Protein AF-A0A2G6B9T0-F1 (afdb_monomer_lite)

Sequence (71 aa):
MFKLAIENTDALRPASEVMDIQRLGVMRSTSLSFLRILIRKMMREAWEIEQTTFDIDDEGYGEALYSITTP

Secondary structure (DSSP, 8-state):
---------S-PPPHHHH--HHHHHH----HHHHHHHHHHHHHHTT-EEEEEEEEE-TTS-EEEEEEEE--

Foldseek 3Di:
DDDDDPPPPDDDDDCVVVVDPVVVVVPPPDPVVVVVVVVVQCVVQVKDKDFPDDDADPVGDDDTDIDIDGD

Radius of gyration: 22.41 Å; chains: 1; bounding box: 41×41×62 Å

Structure (mmCIF, N/CA/C/O backbone):
data_AF-A0A2G6B9T0-F1
#
_entry.id   AF-A0A2G6B9T0-F1
#
loop_
_atom_site.group_PDB
_atom_site.id
_atom_site.type_symbol
_atom_site.label_atom_id
_atom_site.label_alt_id
_atom_site.label_comp_id
_atom_site.label_asym_id
_atom_site.label_entity_id
_atom_site.label_seq_id
_atom_site.pdbx_PDB_ins_code
_atom_site.Cartn_x
_atom_site.Cartn_y
_atom_site.Cartn_z
_atom_site.occupancy
_atom_site.B_iso_or_equiv
_atom_site.auth_seq_id
_atom_site.auth_comp_id
_atom_site.auth_asym_id
_atom_site.auth_atom_id
_atom_site.pdbx_PDB_model_num
ATOM 1 N N . MET A 1 1 ? 2.163 15.100 43.465 1.00 32.28 1 MET A N 1
ATOM 2 C CA . MET A 1 1 ? 1.351 16.245 43.001 1.00 32.28 1 MET A CA 1
ATOM 3 C C . MET A 1 1 ? 1.994 16.792 41.723 1.00 32.28 1 MET A C 1
ATOM 5 O O . MET A 1 1 ? 3.114 17.258 41.802 1.00 32.28 1 MET A O 1
ATOM 9 N N . PHE A 1 2 ? 1.334 16.585 40.573 1.00 37.88 2 PHE A N 1
ATOM 10 C CA . PHE A 1 2 ? 1.436 17.253 39.250 1.00 37.88 2 PHE A CA 1
ATOM 11 C C . PHE A 1 2 ? 2.779 17.770 38.641 1.00 37.88 2 PHE A C 1
ATOM 13 O O . PHE A 1 2 ? 3.249 18.834 39.007 1.00 37.88 2 PHE A O 1
ATOM 20 N N . LYS A 1 3 ? 3.262 17.037 37.609 1.00 44.03 3 LYS A N 1
ATOM 21 C CA . LYS A 1 3 ? 3.425 17.329 36.142 1.00 44.03 3 LYS A CA 1
ATOM 22 C C . LYS A 1 3 ? 4.283 18.500 35.555 1.00 44.03 3 LYS A C 1
ATOM 24 O O . LYS A 1 3 ? 4.249 19.614 36.049 1.00 44.03 3 LYS A O 1
ATOM 29 N N . LEU A 1 4 ? 4.800 18.197 34.334 1.00 45.03 4 LEU A N 1
ATOM 30 C CA . LEU A 1 4 ? 5.448 18.963 33.221 1.00 45.03 4 LEU A CA 1
ATOM 31 C C . LEU A 1 4 ? 6.982 19.135 33.314 1.00 45.03 4 LEU A C 1
ATOM 33 O O . LEU A 1 4 ? 7.467 19.497 34.367 1.00 45.03 4 LEU A O 1
ATOM 37 N N . ALA A 1 5 ? 7.822 18.919 32.291 1.00 39.84 5 ALA A N 1
ATOM 38 C CA . ALA A 1 5 ? 7.692 18.598 30.862 1.00 39.84 5 ALA A CA 1
ATOM 39 C C . ALA A 1 5 ? 8.856 17.660 30.446 1.00 39.84 5 ALA A C 1
ATOM 41 O O . ALA A 1 5 ? 9.849 17.572 31.161 1.00 39.84 5 ALA A O 1
ATOM 42 N N . ILE A 1 6 ? 8.752 16.938 29.321 1.00 47.56 6 ILE A N 1
ATOM 43 C CA . ILE A 1 6 ? 9.890 16.1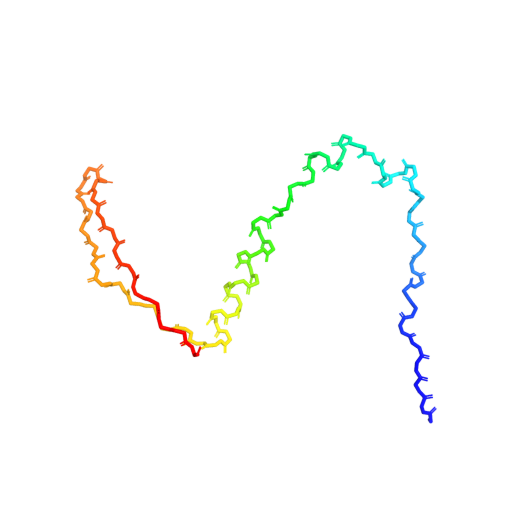55 28.799 1.00 47.56 6 ILE A CA 1
ATOM 44 C C . ILE A 1 6 ? 10.871 17.142 28.155 1.00 47.56 6 ILE A C 1
ATOM 46 O O . ILE A 1 6 ? 10.786 17.425 26.962 1.00 47.56 6 ILE A O 1
ATOM 50 N N . GLU A 1 7 ? 11.767 17.703 28.962 1.00 53.34 7 GLU A N 1
ATOM 51 C CA . GLU A 1 7 ? 13.010 18.294 28.477 1.00 53.34 7 GLU A CA 1
ATOM 52 C C . GLU A 1 7 ? 13.924 17.141 28.056 1.00 53.34 7 GLU A C 1
ATOM 54 O O . GLU A 1 7 ? 14.317 16.305 28.867 1.00 53.34 7 GLU A O 1
ATOM 59 N N . ASN A 1 8 ? 14.199 17.038 26.758 1.00 56.09 8 ASN A N 1
ATOM 60 C CA . ASN A 1 8 ? 15.135 16.052 26.240 1.00 56.09 8 ASN A CA 1
ATOM 61 C C . ASN A 1 8 ? 16.555 16.609 26.431 1.00 56.09 8 ASN A C 1
ATOM 63 O O . ASN A 1 8 ? 17.058 17.342 25.584 1.00 56.09 8 ASN A O 1
ATOM 67 N N . THR A 1 9 ? 17.150 16.335 27.593 1.00 52.34 9 THR A N 1
ATOM 68 C CA . THR A 1 9 ? 18.453 16.853 28.054 1.00 52.34 9 THR A CA 1
ATOM 69 C C . THR A 1 9 ? 19.650 16.060 27.506 1.00 52.34 9 THR A C 1
ATOM 71 O O . THR A 1 9 ? 20.692 15.991 28.153 1.00 52.34 9 THR A O 1
ATOM 74 N N . ASP A 1 10 ? 19.537 15.452 26.324 1.00 62.91 10 ASP A N 1
ATOM 75 C CA . ASP A 1 10 ? 20.715 14.962 25.603 1.00 62.91 10 ASP A CA 1
ATOM 76 C C . ASP A 1 10 ? 21.305 16.132 24.813 1.00 62.91 10 ASP A C 1
ATOM 78 O O . ASP A 1 10 ? 20.623 16.745 23.988 1.00 62.91 10 ASP A O 1
ATOM 82 N N . ALA A 1 11 ? 22.562 16.479 25.099 1.00 72.94 11 ALA A N 1
ATOM 83 C CA . ALA A 1 11 ? 23.255 17.597 24.470 1.00 72.94 11 ALA A CA 1
ATOM 84 C C . ALA A 1 11 ? 23.106 17.533 22.941 1.00 72.94 11 ALA A C 1
ATOM 86 O O . ALA A 1 11 ? 23.591 16.607 22.285 1.00 72.94 11 ALA A O 1
ATOM 87 N N . LEU A 1 12 ? 22.413 18.519 22.367 1.00 74.56 12 LEU A N 1
ATOM 88 C CA . LEU A 1 12 ? 22.277 18.631 20.921 1.00 74.56 12 LEU A CA 1
ATOM 89 C C . LEU A 1 12 ? 23.673 18.757 20.300 1.00 74.56 12 LEU A C 1
ATOM 91 O O . LEU A 1 12 ? 24.494 19.561 20.747 1.00 74.56 12 LEU A O 1
ATOM 95 N N . ARG A 1 13 ? 23.937 17.970 19.253 1.00 80.50 13 ARG A N 1
ATOM 96 C CA . ARG A 1 13 ? 25.174 18.086 18.473 1.00 80.50 13 ARG A CA 1
ATOM 97 C C . ARG A 1 13 ? 25.263 19.473 17.822 1.00 80.50 13 ARG A C 1
ATOM 99 O O . ARG A 1 13 ? 24.233 19.995 17.384 1.00 80.50 13 ARG A O 1
ATOM 106 N N . PRO A 1 14 ? 26.462 20.077 17.743 1.00 81.88 14 PRO A N 1
ATOM 107 C CA . PRO A 1 14 ? 26.639 21.408 17.177 1.00 81.88 14 PRO A CA 1
ATOM 108 C C . PRO A 1 14 ? 26.168 21.472 15.719 1.00 81.88 14 PRO A C 1
ATOM 110 O O . PRO A 1 14 ? 26.324 20.522 14.952 1.00 81.88 14 PRO A O 1
ATOM 113 N N . ALA A 1 15 ? 25.621 22.625 15.319 1.00 76.50 15 ALA A N 1
ATOM 114 C CA . ALA A 1 15 ? 25.077 22.838 13.975 1.00 76.50 15 ALA A CA 1
ATOM 115 C C . ALA A 1 15 ? 26.104 22.554 12.868 1.00 76.50 15 ALA A C 1
ATOM 117 O O . ALA A 1 15 ? 25.745 22.001 11.837 1.00 76.50 15 ALA A O 1
ATOM 118 N N . SER A 1 16 ? 27.382 22.860 13.103 1.00 78.81 16 SER A N 1
ATOM 119 C CA . SER A 1 16 ? 28.481 22.556 12.178 1.00 78.81 16 SER A CA 1
ATOM 120 C C . SER A 1 16 ? 28.668 21.060 11.905 1.00 78.81 16 SER A C 1
ATOM 122 O O . SER A 1 16 ? 29.205 20.700 10.865 1.00 78.81 16 SER A O 1
ATOM 124 N N . GLU A 1 17 ? 28.228 20.187 12.813 1.00 76.44 17 GLU A N 1
ATOM 125 C CA . GLU A 1 17 ? 28.297 18.735 12.650 1.00 76.44 17 GLU A CA 1
ATOM 126 C C . GLU A 1 17 ? 27.074 18.190 11.897 1.00 76.44 17 GLU A C 1
ATOM 128 O O . GLU A 1 17 ? 27.198 17.241 11.123 1.00 76.44 17 GLU A O 1
ATOM 133 N N . VAL A 1 18 ? 25.885 18.767 12.111 1.00 74.81 18 VAL A N 1
ATOM 134 C CA . VAL A 1 18 ? 24.610 18.234 11.586 1.00 74.81 18 VAL A CA 1
ATOM 135 C C . VAL A 1 18 ? 24.087 18.947 10.332 1.00 74.81 18 VAL A C 1
ATOM 137 O O . VAL A 1 18 ? 23.362 18.328 9.557 1.00 74.81 18 VAL A O 1
ATOM 140 N N . MET A 1 19 ? 24.468 20.206 10.092 1.00 78.94 19 MET A N 1
ATOM 141 C CA . MET A 1 19 ? 23.992 21.050 8.980 1.00 78.94 19 MET A CA 1
ATOM 142 C C . MET A 1 19 ? 24.944 21.031 7.774 1.00 78.94 19 MET A C 1
ATOM 144 O O . MET A 1 19 ? 25.278 22.073 7.212 1.00 78.94 19 MET A O 1
ATOM 148 N N . ASP A 1 20 ? 25.391 19.845 7.366 1.00 81.19 20 ASP A N 1
ATOM 149 C CA . ASP A 1 20 ? 26.196 19.669 6.154 1.00 81.19 20 ASP A CA 1
ATOM 150 C C . ASP A 1 20 ? 25.285 19.428 4.937 1.00 81.19 20 ASP A C 1
ATOM 152 O O . ASP A 1 20 ? 24.524 18.457 4.891 1.00 81.19 20 ASP A O 1
ATOM 156 N N . ILE A 1 21 ? 25.384 20.306 3.934 1.00 72.62 21 ILE A N 1
ATOM 157 C CA . ILE A 1 21 ? 24.600 20.263 2.689 1.00 72.62 21 ILE A CA 1
ATOM 158 C C . ILE A 1 21 ? 24.791 18.932 1.950 1.00 72.62 21 ILE A C 1
ATOM 160 O O . ILE A 1 21 ? 23.826 18.394 1.404 1.00 72.62 21 ILE A O 1
ATOM 164 N N . GLN A 1 22 ? 26.000 18.361 1.965 1.00 75.00 22 GLN A N 1
ATOM 165 C CA . GLN A 1 22 ? 26.259 17.070 1.328 1.00 75.00 22 GLN A CA 1
ATOM 166 C C . GLN A 1 22 ? 25.523 15.939 2.055 1.00 75.00 22 GLN A C 1
ATOM 168 O O . GLN A 1 22 ? 24.940 15.070 1.413 1.00 75.00 22 GLN A O 1
ATOM 173 N N . ARG A 1 23 ? 25.453 15.977 3.393 1.00 67.00 23 ARG A N 1
ATOM 174 C CA . ARG A 1 23 ? 24.688 14.999 4.188 1.00 67.00 23 ARG A CA 1
ATOM 175 C C . ARG A 1 23 ? 23.182 15.164 4.007 1.00 67.00 23 ARG A C 1
ATOM 177 O O . ARG A 1 23 ? 22.482 14.164 3.881 1.00 67.00 23 ARG A O 1
ATOM 184 N N . LEU A 1 24 ? 22.692 16.403 3.962 1.00 69.44 24 LEU A N 1
ATOM 185 C CA . LEU A 1 24 ? 21.276 16.719 3.754 1.00 69.44 24 LEU A CA 1
ATOM 186 C C . LEU A 1 24 ? 20.787 16.285 2.365 1.00 69.44 24 LEU A C 1
ATOM 188 O O . LEU A 1 24 ? 19.691 15.742 2.254 1.00 69.44 24 LEU A O 1
ATOM 192 N N . GLY A 1 25 ? 21.610 16.442 1.324 1.00 66.69 25 GLY A N 1
ATOM 193 C CA . GLY A 1 25 ? 21.291 15.983 -0.034 1.00 66.69 25 GLY A CA 1
ATOM 194 C C . GLY A 1 25 ? 21.277 14.457 -0.194 1.00 66.69 25 GLY A C 1
ATOM 195 O O . GLY A 1 25 ? 20.571 13.932 -1.052 1.00 66.69 25 GLY A O 1
ATOM 196 N N . VAL A 1 26 ? 22.015 13.732 0.655 1.00 63.53 26 VAL A N 1
ATOM 197 C CA . VAL A 1 26 ? 22.048 12.256 0.695 1.00 63.53 26 VAL A CA 1
ATOM 198 C C . VAL A 1 26 ? 21.018 11.697 1.689 1.00 63.53 26 VAL A C 1
ATOM 200 O O . VAL A 1 26 ? 20.757 10.490 1.717 1.00 63.53 26 VAL A O 1
ATOM 203 N N . MET A 1 27 ? 20.374 12.562 2.482 1.00 58.16 27 MET A N 1
ATOM 204 C CA . MET A 1 27 ? 19.330 12.183 3.425 1.00 58.16 27 MET A CA 1
ATOM 205 C C . MET A 1 27 ? 18.057 11.812 2.662 1.00 58.16 27 MET A C 1
ATOM 207 O O . MET A 1 27 ? 17.149 12.607 2.438 1.00 58.16 27 MET A O 1
ATOM 211 N N . ARG A 1 28 ? 17.995 10.552 2.243 1.00 61.19 28 ARG A N 1
ATOM 212 C CA . ARG A 1 28 ? 16.804 9.952 1.651 1.00 61.19 28 ARG A CA 1
ATOM 213 C C . ARG A 1 28 ? 15.712 9.968 2.718 1.00 61.19 28 ARG A C 1
ATOM 215 O O . ARG A 1 28 ? 15.859 9.317 3.755 1.00 61.19 28 ARG A O 1
ATOM 222 N N . SER A 1 29 ? 14.608 10.669 2.468 1.00 56.41 29 SER A N 1
ATOM 223 C CA . SER A 1 29 ? 13.357 10.399 3.173 1.00 56.41 29 SER A CA 1
ATOM 224 C C . SER A 1 29 ? 13.070 8.910 2.980 1.00 56.41 29 SER A C 1
ATOM 226 O O . SER A 1 29 ? 12.848 8.425 1.873 1.00 56.41 29 SER A O 1
ATOM 228 N N . THR A 1 30 ? 13.257 8.119 4.032 1.00 58.91 30 THR A N 1
ATOM 229 C CA . THR A 1 30 ? 13.241 6.670 3.863 1.00 58.91 30 THR A CA 1
ATOM 230 C C . THR A 1 30 ? 11.817 6.225 3.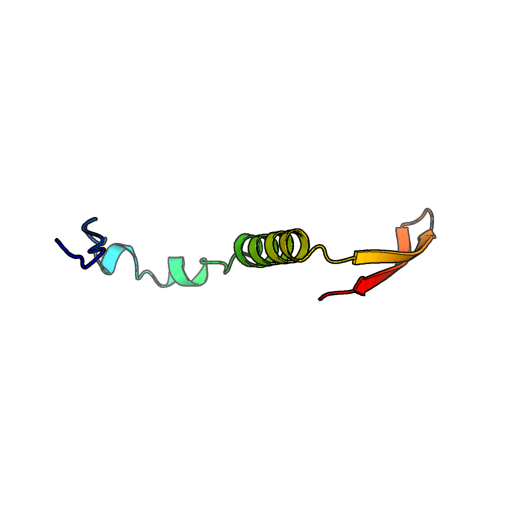549 1.00 58.91 30 THR A C 1
ATOM 232 O O . THR A 1 30 ? 10.916 6.374 4.377 1.00 58.91 30 THR A O 1
ATOM 235 N N . SER A 1 31 ? 11.627 5.567 2.401 1.00 60.09 31 SER A N 1
ATOM 236 C CA . SER A 1 31 ? 10.452 4.724 2.134 1.00 60.09 31 SER A CA 1
ATOM 237 C C . SER A 1 31 ? 10.207 3.745 3.288 1.00 60.09 31 SER A C 1
ATOM 239 O O . SER A 1 31 ? 9.075 3.371 3.553 1.00 60.09 31 SER A O 1
ATOM 241 N N . LEU A 1 32 ? 11.263 3.404 4.039 1.00 62.09 32 LEU A N 1
ATOM 242 C CA . LEU A 1 32 ? 11.219 2.602 5.256 1.00 62.09 32 LEU A CA 1
ATOM 243 C C . LEU A 1 32 ? 10.329 3.199 6.353 1.00 62.09 32 LEU A C 1
ATOM 245 O O . LEU A 1 32 ? 9.641 2.453 7.037 1.00 62.09 32 LEU A O 1
ATOM 249 N N . SER A 1 33 ? 10.317 4.520 6.545 1.00 74.44 33 SER A N 1
ATOM 250 C CA . SER A 1 33 ? 9.459 5.136 7.563 1.00 74.44 33 SER A CA 1
ATOM 251 C C . SER A 1 33 ? 8.012 5.198 7.092 1.00 74.44 33 SER A C 1
ATOM 253 O O . SER A 1 33 ? 7.116 4.809 7.839 1.00 74.44 33 SER A O 1
ATOM 255 N N . PHE A 1 34 ? 7.791 5.610 5.842 1.00 79.06 34 PHE A N 1
ATOM 256 C CA . PHE A 1 34 ? 6.456 5.712 5.260 1.00 79.06 34 PHE A CA 1
ATOM 257 C C . PHE A 1 34 ? 5.775 4.344 5.127 1.00 79.06 34 PHE A C 1
ATOM 259 O O . PHE A 1 34 ? 4.706 4.149 5.698 1.00 79.06 34 PHE A O 1
ATOM 266 N N . LEU A 1 35 ? 6.418 3.367 4.476 1.00 84.75 35 LEU A N 1
ATOM 267 C CA . LEU A 1 35 ? 5.871 2.016 4.316 1.00 84.75 35 LEU A CA 1
ATOM 268 C C . LEU A 1 35 ? 5.634 1.347 5.666 1.00 84.75 35 LEU A C 1
ATOM 270 O O . LEU A 1 35 ? 4.611 0.709 5.864 1.00 84.75 35 LEU A O 1
ATOM 274 N N . ARG A 1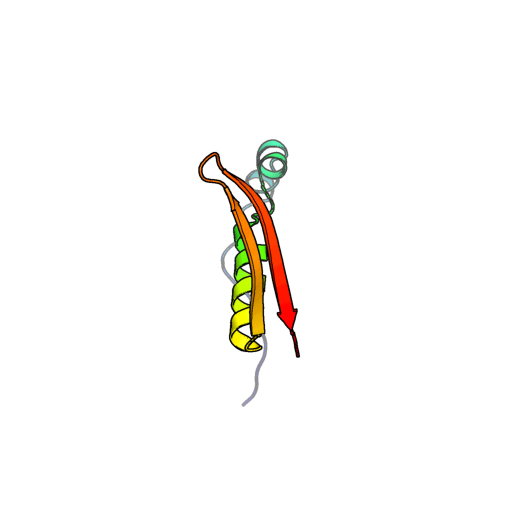 36 ? 6.527 1.537 6.640 1.00 86.69 36 ARG A N 1
ATOM 275 C CA . ARG A 1 36 ? 6.339 0.983 7.986 1.00 86.69 36 ARG A CA 1
ATOM 276 C C . ARG A 1 36 ? 5.158 1.617 8.716 1.00 86.69 36 ARG A C 1
ATOM 278 O O . ARG A 1 36 ? 4.449 0.916 9.433 1.00 86.69 36 ARG A O 1
ATOM 285 N N . ILE A 1 37 ? 4.957 2.929 8.583 1.00 91.06 37 ILE A N 1
ATOM 286 C CA . ILE A 1 37 ? 3.786 3.613 9.151 1.00 91.06 37 ILE A CA 1
ATOM 287 C C . ILE A 1 37 ? 2.514 3.117 8.466 1.00 91.06 37 ILE A C 1
ATOM 289 O O . ILE A 1 37 ? 1.564 2.772 9.169 1.00 91.06 37 ILE A O 1
ATOM 293 N N . LEU A 1 38 ? 2.531 3.027 7.135 1.00 91.06 38 LEU A N 1
ATOM 294 C CA . LEU A 1 38 ? 1.423 2.534 6.329 1.00 91.06 38 LEU A CA 1
ATOM 295 C C . LEU A 1 38 ? 1.067 1.099 6.723 1.00 91.06 38 LEU A C 1
ATOM 297 O O . LEU A 1 38 ? -0.030 0.885 7.211 1.00 91.06 38 LEU A O 1
ATOM 301 N N . ILE A 1 39 ? 2.004 0.150 6.661 1.00 92.00 39 ILE A N 1
ATOM 302 C CA . ILE A 1 39 ? 1.789 -1.257 7.047 1.00 92.00 39 ILE A CA 1
ATOM 303 C C . ILE A 1 39 ? 1.212 -1.365 8.455 1.00 92.00 39 ILE A C 1
ATOM 305 O O . ILE A 1 39 ? 0.215 -2.046 8.668 1.00 92.00 39 ILE A O 1
ATOM 309 N N . ARG A 1 40 ? 1.775 -0.641 9.428 1.00 94.06 40 ARG A N 1
ATOM 310 C CA . ARG A 1 40 ? 1.234 -0.666 10.792 1.00 94.06 40 ARG A CA 1
ATOM 311 C C . ARG A 1 40 ? -0.174 -0.079 10.878 1.00 94.06 40 ARG A C 1
ATOM 313 O O . ARG A 1 40 ? -0.932 -0.524 11.729 1.00 94.06 40 ARG A O 1
ATOM 320 N N . LYS A 1 41 ? -0.509 0.936 10.076 1.00 95.06 41 LYS A N 1
ATOM 321 C CA . LYS A 1 41 ? -1.873 1.476 9.984 1.00 95.06 41 LYS A CA 1
ATOM 322 C C . LYS A 1 41 ? -2.813 0.430 9.387 1.00 95.06 41 LYS A C 1
ATOM 324 O O . LYS A 1 41 ? -3.783 0.106 10.055 1.00 95.06 41 LYS A O 1
ATOM 329 N N . MET A 1 42 ? -2.457 -0.163 8.244 1.00 96.19 42 MET A N 1
ATOM 330 C CA . MET A 1 42 ? -3.233 -1.226 7.588 1.00 96.19 42 MET A CA 1
ATOM 331 C C . MET A 1 42 ? -3.532 -2.384 8.550 1.00 96.19 42 MET A C 1
ATOM 333 O O . MET A 1 42 ? -4.672 -2.816 8.663 1.00 96.19 42 MET A O 1
ATOM 337 N N . MET A 1 43 ? -2.528 -2.826 9.319 1.00 95.06 43 MET A N 1
ATOM 338 C CA . MET A 1 43 ? -2.694 -3.881 10.327 1.00 95.06 43 MET A CA 1
ATOM 339 C C . MET A 1 43 ? -3.586 -3.461 11.503 1.00 95.06 43 MET A C 1
ATOM 341 O O . MET A 1 43 ? -4.415 -4.247 11.945 1.00 95.06 43 MET A O 1
ATOM 345 N N . ARG A 1 44 ? -3.412 -2.244 12.044 1.00 97.56 44 ARG A N 1
ATOM 346 C CA . ARG A 1 44 ? -4.229 -1.752 13.172 1.00 97.56 44 ARG A CA 1
ATOM 347 C C . ARG A 1 44 ? -5.692 -1.557 12.791 1.00 97.56 44 ARG A C 1
ATOM 349 O O . ARG A 1 44 ? -6.560 -1.748 13.630 1.00 97.56 44 ARG A O 1
ATOM 356 N N . GLU A 1 45 ? -5.930 -1.129 11.562 1.00 97.88 45 GLU A N 1
ATOM 357 C CA . GLU A 1 45 ? -7.260 -0.869 11.014 1.00 97.88 45 GLU A CA 1
ATOM 358 C C . GLU A 1 45 ? -7.867 -2.098 10.340 1.00 97.88 45 GLU A C 1
ATOM 360 O O . GLU A 1 45 ? -8.949 -1.988 9.782 1.00 97.88 45 GLU A O 1
ATOM 365 N N . ALA A 1 46 ? -7.183 -3.246 10.402 1.00 96.50 46 ALA A N 1
ATOM 366 C CA . ALA A 1 46 ? -7.630 -4.506 9.820 1.00 96.50 46 ALA A CA 1
ATOM 367 C C . ALA A 1 46 ? -8.128 -4.337 8.374 1.00 96.50 46 ALA A C 1
ATOM 369 O O . ALA A 1 46 ? -9.215 -4.793 8.034 1.00 96.50 46 ALA A O 1
ATOM 370 N N . TRP A 1 47 ? -7.341 -3.644 7.542 1.00 97.88 47 TRP A N 1
ATOM 371 C CA . TRP A 1 47 ? -7.690 -3.450 6.135 1.00 97.88 47 TRP A CA 1
ATOM 372 C C . TRP A 1 47 ? -7.870 -4.803 5.452 1.00 97.88 47 TRP A C 1
ATOM 374 O O . TRP A 1 47 ? -7.019 -5.688 5.582 1.00 97.88 47 TRP A O 1
ATOM 384 N N . GLU A 1 48 ? -8.953 -4.935 4.696 1.00 97.00 48 GLU A N 1
ATOM 385 C CA . GLU A 1 48 ? -9.203 -6.114 3.879 1.00 97.00 48 GLU A CA 1
ATOM 386 C C . GLU A 1 48 ? -8.539 -5.906 2.522 1.00 97.00 48 GLU A C 1
ATOM 388 O O . GLU A 1 48 ? -8.813 -4.930 1.821 1.00 97.00 48 GLU A O 1
ATOM 393 N N . ILE A 1 49 ? -7.622 -6.807 2.175 1.00 95.44 49 ILE A N 1
ATOM 394 C CA . ILE A 1 49 ? -6.904 -6.792 0.903 1.00 95.44 49 ILE A CA 1
ATOM 395 C C . ILE A 1 49 ? -7.300 -8.058 0.153 1.00 95.44 49 ILE A C 1
ATOM 397 O O . ILE A 1 49 ? -7.003 -9.165 0.602 1.00 95.44 49 ILE A O 1
ATOM 401 N N . GLU A 1 50 ? -7.951 -7.888 -0.989 1.00 97.19 50 GLU A N 1
ATOM 402 C CA . GLU A 1 50 ? -8.400 -8.975 -1.849 1.00 97.19 50 GLU A CA 1
ATOM 403 C C . GLU A 1 50 ? -7.609 -8.959 -3.156 1.00 97.19 50 GLU A C 1
ATOM 405 O O . GLU A 1 50 ? -7.502 -7.931 -3.826 1.00 97.19 50 GLU A O 1
ATOM 410 N N . GLN A 1 51 ? -7.058 -10.110 -3.536 1.00 96.31 51 GLN A N 1
ATOM 411 C CA . GLN A 1 51 ? -6.482 -10.301 -4.862 1.00 96.31 51 GLN A CA 1
ATOM 412 C C . GLN A 1 51 ? -7.610 -10.622 -5.845 1.00 96.31 51 GLN A C 1
ATOM 414 O O . GLN A 1 51 ? -8.021 -11.772 -5.967 1.00 96.31 51 GLN A O 1
ATOM 419 N N . THR A 1 52 ? -8.115 -9.600 -6.529 1.00 95.81 52 THR A N 1
ATOM 4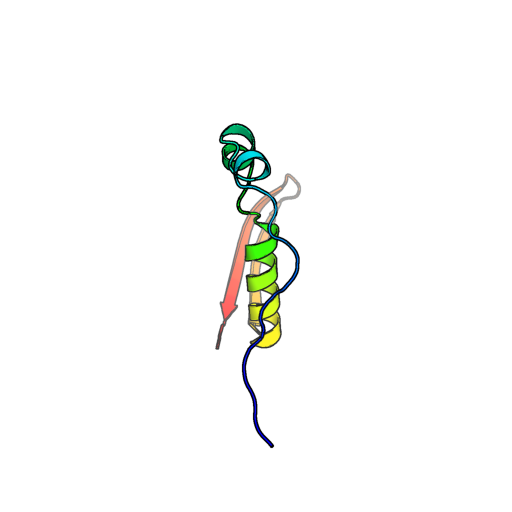20 C CA . THR A 1 52 ? -9.245 -9.721 -7.456 1.00 95.81 52 THR A CA 1
ATOM 421 C C . THR A 1 52 ? -8.860 -10.468 -8.732 1.00 95.81 52 THR A C 1
ATOM 423 O O . THR A 1 52 ? -9.606 -11.328 -9.190 1.00 95.81 52 THR A O 1
ATOM 426 N N . THR A 1 53 ? -7.680 -10.173 -9.281 1.00 95.56 53 THR A N 1
ATOM 427 C CA . THR A 1 53 ? -7.161 -10.828 -10.488 1.00 95.56 53 THR A CA 1
ATOM 428 C C . THR A 1 53 ? -5.660 -11.002 -10.353 1.00 95.56 53 THR A C 1
ATOM 430 O O . THR A 1 53 ? -4.969 -10.106 -9.873 1.00 95.56 53 THR A O 1
ATOM 433 N N . PHE A 1 54 ? -5.151 -12.146 -10.791 1.00 95.50 54 PHE A N 1
ATOM 434 C CA . PHE A 1 54 ? -3.721 -12.381 -10.927 1.00 95.50 54 PHE A CA 1
ATOM 435 C C . PHE A 1 54 ? -3.503 -13.175 -12.206 1.00 95.50 54 PHE A C 1
ATOM 437 O O . PHE A 1 54 ? -3.593 -14.400 -12.206 1.00 95.50 54 PHE A O 1
ATOM 444 N N . ASP A 1 55 ? -3.316 -12.439 -13.295 1.00 96.50 55 ASP A N 1
ATOM 445 C CA . ASP A 1 55 ? -3.124 -12.974 -14.636 1.00 96.50 55 ASP A CA 1
ATOM 446 C C . ASP A 1 55 ? -1.722 -12.581 -15.087 1.00 96.50 55 ASP A C 1
ATOM 448 O O . ASP A 1 55 ? -1.526 -11.562 -15.742 1.00 96.50 55 ASP A O 1
ATOM 452 N N . ILE A 1 56 ? -0.738 -13.333 -14.598 1.00 96.06 56 ILE A N 1
ATOM 453 C CA . ILE A 1 56 ? 0.669 -13.196 -14.969 1.00 96.06 56 ILE A CA 1
ATOM 454 C C . ILE A 1 56 ? 1.072 -14.511 -15.624 1.00 96.06 56 ILE A C 1
ATOM 456 O O . ILE A 1 56 ? 0.876 -15.575 -15.032 1.00 96.06 56 ILE A O 1
ATOM 460 N N . ASP A 1 57 ? 1.603 -14.431 -16.838 1.00 94.88 57 ASP A N 1
ATOM 461 C CA . ASP A 1 57 ? 2.053 -15.588 -17.600 1.00 94.88 57 ASP A CA 1
ATOM 462 C C . ASP A 1 57 ? 3.404 -16.140 -17.107 1.00 94.88 57 ASP A C 1
ATOM 464 O O . ASP A 1 57 ? 4.084 -15.562 -16.253 1.00 94.88 57 ASP A O 1
ATOM 468 N N . ASP A 1 58 ? 3.806 -17.284 -17.664 1.00 94.75 58 ASP A N 1
ATOM 469 C CA . ASP A 1 58 ? 5.054 -17.972 -17.307 1.00 94.75 58 ASP A CA 1
ATOM 470 C C . ASP A 1 58 ? 6.324 -17.194 -17.718 1.00 94.75 58 ASP A C 1
ATOM 472 O O . ASP A 1 58 ? 7.423 -17.513 -17.258 1.00 94.75 58 ASP A O 1
ATOM 476 N N . GLU A 1 59 ? 6.193 -16.169 -18.566 1.00 95.38 59 GLU A N 1
ATOM 477 C CA . GLU A 1 59 ? 7.278 -15.263 -18.958 1.00 95.38 59 GLU A CA 1
ATOM 478 C C . GLU A 1 59 ? 7.351 -14.012 -18.055 1.00 95.38 59 GLU A C 1
ATOM 480 O O . GLU A 1 59 ? 8.333 -13.266 -18.104 1.00 95.38 59 GLU A O 1
ATOM 485 N N . GLY A 1 60 ? 6.367 -13.820 -17.167 1.00 93.06 60 GLY A N 1
ATOM 486 C CA . GLY A 1 60 ? 6.300 -12.736 -16.189 1.00 93.06 60 GLY A CA 1
ATOM 487 C C . GLY A 1 60 ? 5.556 -11.488 -16.669 1.00 93.06 60 GLY A C 1
ATOM 488 O O . GLY A 1 60 ? 5.703 -10.428 -16.053 1.00 93.06 60 GLY A O 1
ATOM 489 N N . TYR A 1 61 ? 4.772 -11.585 -17.743 1.00 95.56 61 TYR A N 1
ATOM 490 C CA . TYR A 1 61 ? 3.955 -10.494 -18.268 1.00 95.56 61 TYR A CA 1
ATOM 491 C C . TYR A 1 61 ? 2.490 -10.650 -17.863 1.00 95.56 61 TYR A C 1
ATOM 493 O O . TYR A 1 61 ? 1.968 -11.755 -17.768 1.00 95.56 61 TYR A O 1
ATOM 501 N N . GLY A 1 62 ? 1.814 -9.524 -17.630 1.00 93.94 62 GLY A N 1
ATOM 502 C CA . GLY A 1 62 ? 0.391 -9.501 -17.304 1.00 93.94 62 G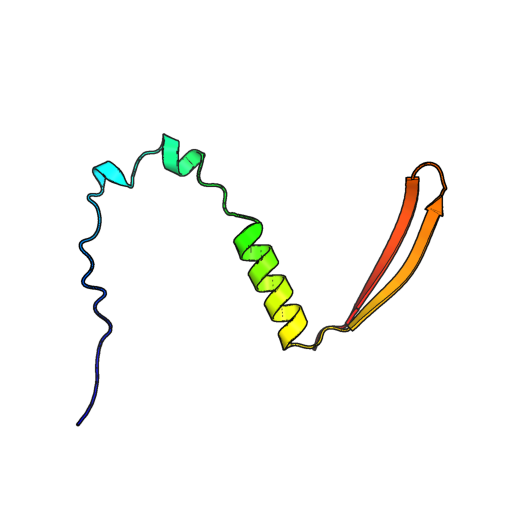LY A CA 1
ATOM 503 C C . GLY A 1 62 ? 0.035 -8.500 -16.209 1.00 93.94 62 GLY A C 1
ATOM 504 O O . GLY A 1 62 ? 0.770 -7.537 -15.970 1.00 93.94 62 GLY A O 1
ATOM 505 N N . GLU A 1 63 ? -1.106 -8.713 -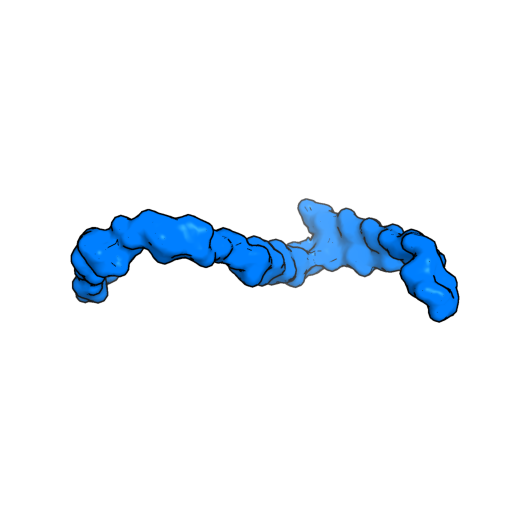15.555 1.00 96.25 63 GLU A N 1
ATOM 506 C CA . GLU A 1 63 ? -1.693 -7.778 -14.596 1.00 96.25 63 GLU A CA 1
ATOM 507 C C . GLU A 1 63 ? -2.113 -8.470 -13.292 1.00 96.25 63 GLU A C 1
ATOM 509 O O . GLU A 1 63 ? -2.678 -9.566 -13.272 1.00 96.25 63 GLU A O 1
ATOM 514 N N . ALA A 1 64 ? -1.879 -7.782 -12.173 1.00 96.44 64 ALA A N 1
ATOM 515 C CA . ALA A 1 64 ? -2.396 -8.168 -10.869 1.00 96.44 64 ALA A CA 1
ATOM 516 C C . ALA A 1 64 ? -3.241 -7.027 -10.302 1.00 96.44 64 ALA A C 1
ATOM 518 O O . ALA A 1 64 ? -2.752 -5.915 -10.086 1.00 96.44 64 ALA A O 1
ATOM 519 N N . LEU A 1 65 ? -4.517 -7.313 -10.057 1.00 96.75 65 LEU A N 1
ATOM 520 C CA . LEU A 1 65 ? -5.469 -6.376 -9.486 1.00 96.75 65 LEU A CA 1
ATOM 521 C C . LEU A 1 65 ? -5.712 -6.728 -8.021 1.00 96.75 65 LEU A C 1
ATOM 523 O O . LEU A 1 65 ? -6.158 -7.832 -7.704 1.00 96.75 65 LEU A O 1
ATOM 527 N N . TYR A 1 66 ? -5.465 -5.759 -7.143 1.00 96.75 66 TYR A N 1
ATOM 528 C CA . TYR A 1 66 ? -5.770 -5.850 -5.720 1.00 96.75 66 TYR A CA 1
ATOM 529 C C . TYR A 1 66 ? -6.819 -4.805 -5.350 1.00 96.75 66 TYR A C 1
ATOM 531 O O . TYR A 1 66 ? -6.645 -3.618 -5.635 1.00 96.75 66 TYR A O 1
ATOM 539 N N . SER A 1 67 ? -7.883 -5.246 -4.689 1.00 96.88 67 SER A N 1
ATOM 540 C CA . SER A 1 67 ? -8.870 -4.377 -4.060 1.00 96.88 67 SER A CA 1
ATOM 541 C C . SER A 1 67 ? -8.529 -4.210 -2.583 1.00 96.88 67 SER A C 1
ATOM 543 O O . SER A 1 67 ? -8.147 -5.171 -1.914 1.00 96.88 67 SER A O 1
ATOM 545 N N . ILE A 1 68 ? -8.635 -2.984 -2.072 1.00 96.88 68 ILE A N 1
ATOM 546 C CA . ILE A 1 68 ? -8.354 -2.663 -0.671 1.00 96.88 68 ILE A CA 1
ATOM 547 C C . ILE A 1 68 ? -9.571 -1.958 -0.085 1.00 96.88 68 ILE A C 1
ATOM 549 O O . ILE A 1 68 ? -9.923 -0.862 -0.522 1.00 96.88 68 ILE A O 1
ATOM 553 N N . THR A 1 69 ? -10.164 -2.563 0.940 1.00 97.31 69 THR A N 1
ATOM 554 C CA . THR A 1 69 ? -11.227 -1.953 1.741 1.00 97.31 69 THR A CA 1
ATOM 555 C C . THR A 1 69 ? -10.633 -1.459 3.055 1.00 97.31 69 THR A C 1
ATOM 557 O O . THR A 1 69 ? -10.016 -2.216 3.807 1.00 97.31 69 THR A O 1
ATOM 560 N N . THR A 1 70 ? -10.800 -0.166 3.326 1.00 95.88 70 THR A N 1
ATOM 561 C CA . THR A 1 70 ? -10.324 0.494 4.549 1.00 95.88 70 THR A CA 1
ATOM 562 C C . THR A 1 70 ? -11.522 0.939 5.395 1.00 95.88 70 THR A C 1
ATOM 564 O O . THR A 1 70 ? -12.556 1.254 4.802 1.00 95.88 70 THR A O 1
ATOM 567 N N . PRO A 1 71 ? -11.411 1.002 6.737 1.00 91.12 71 PRO A N 1
ATOM 568 C CA . PRO A 1 71 ? -12.433 1.622 7.585 1.00 91.12 71 PRO A CA 1
ATOM 569 C C . PRO A 1 71 ? -12.731 3.085 7.241 1.00 91.12 71 PRO A C 1
ATOM 571 O O . PRO A 1 71 ? -11.843 3.755 6.657 1.00 91.12 71 PRO A O 1
#

pLDDT: mean 80.08, std 18.26, range [32.28, 97.88]